Protein AF-A0A969XXW9-F1 (afdb_monomer_lite)

Radius of gyration: 11.87 Å; chains: 1; bounding box: 30×17×29 Å

pLDDT: mean 96.67, std 2.82, range [80.25, 98.44]

Sequence (47 aa):
MKTHTVGIIMNGVTGRMGTNQHLVRSILAIRAAGGVRVSDDEVIVPE

Secondary structure (DSSP, 8-state):
-EEEEE----TTTTSHHIIIIIIIIIIIHHHHTT-EEEETTEEEEE-

Structure (mmCIF, N/CA/C/O backbone):
data_AF-A0A969XXW9-F1
#
_entry.id   AF-A0A969XXW9-F1
#
loop_
_atom_site.group_PDB
_atom_site.id
_atom_site.type_symbol
_atom_site.label_atom_id
_atom_site.label_alt_id
_atom_site.label_comp_id
_atom_site.label_asym_id
_atom_site.label_entity_id
_atom_site.label_seq_id
_atom_site.pdbx_PDB_ins_code
_atom_site.Cartn_x
_atom_site.Cartn_y
_atom_site.Cartn_z
_atom_site.occupancy
_atom_site.B_iso_or_equiv
_atom_site.auth_seq_id
_atom_site.auth_comp_id
_atom_site.auth_asym_id
_atom_site.auth_atom_id
_atom_site.pdbx_PDB_model_num
ATOM 1 N N . MET A 1 1 ? -16.736 -5.004 14.224 1.00 80.25 1 MET A N 1
ATOM 2 C CA . MET A 1 1 ? -15.489 -4.812 13.451 1.00 80.25 1 MET A CA 1
ATOM 3 C C . MET A 1 1 ? -15.774 -4.128 12.116 1.00 80.25 1 MET A C 1
ATOM 5 O O . MET A 1 1 ? -16.343 -4.731 11.213 1.00 80.25 1 MET A O 1
ATOM 9 N N . LYS A 1 2 ? -15.434 -2.847 12.030 1.00 93.94 2 LYS A N 1
ATOM 10 C CA . LYS A 1 2 ? -15.497 -1.981 10.857 1.00 93.94 2 LYS A CA 1
ATOM 11 C C . LYS A 1 2 ? -14.173 -2.084 10.097 1.00 93.94 2 LYS A C 1
ATOM 13 O O . LYS A 1 2 ? -13.107 -1.944 10.694 1.00 93.94 2 LYS A O 1
ATOM 18 N N . THR A 1 3 ? -14.252 -2.301 8.790 1.00 96.19 3 THR A N 1
ATOM 19 C CA . THR A 1 3 ? -13.080 -2.287 7.908 1.00 96.19 3 THR A CA 1
ATOM 20 C C . THR A 1 3 ? -12.987 -0.929 7.230 1.00 96.19 3 THR A C 1
ATOM 22 O O . THR A 1 3 ? -13.929 -0.505 6.562 1.00 96.19 3 THR A O 1
ATOM 25 N N . HIS A 1 4 ? -11.863 -0.240 7.407 1.00 97.12 4 HIS A N 1
ATOM 26 C CA . HIS A 1 4 ? -11.561 1.012 6.726 1.00 97.12 4 HIS A CA 1
ATOM 27 C C . HIS A 1 4 ? -10.507 0.757 5.650 1.00 97.12 4 HIS A C 1
ATOM 29 O O . HIS A 1 4 ? -9.345 0.485 5.952 1.00 97.12 4 HIS A O 1
ATOM 35 N N . THR A 1 5 ? -10.923 0.836 4.391 1.00 97.25 5 THR A N 1
ATOM 36 C CA . THR A 1 5 ? -10.017 0.686 3.254 1.00 97.25 5 THR A CA 1
ATOM 37 C C . THR A 1 5 ? -9.316 2.003 2.949 1.00 97.25 5 THR A C 1
ATOM 39 O O . THR A 1 5 ? -9.971 3.040 2.842 1.00 97.25 5 THR A O 1
ATOM 42 N N . VAL A 1 6 ? -7.995 1.965 2.784 1.00 97.38 6 VAL A N 1
ATOM 43 C CA . VAL A 1 6 ? -7.179 3.135 2.443 1.00 97.38 6 VAL A CA 1
ATOM 44 C C . VAL A 1 6 ? -6.475 2.889 1.117 1.00 97.38 6 VAL A C 1
ATOM 46 O O . VAL A 1 6 ? -5.676 1.963 1.012 1.00 97.38 6 VAL A O 1
ATOM 49 N N . GLY A 1 7 ? -6.752 3.749 0.135 1.00 97.19 7 GLY A N 1
ATOM 50 C CA . GLY A 1 7 ? -6.076 3.734 -1.161 1.00 97.19 7 GLY A CA 1
ATOM 51 C C . GLY A 1 7 ? -4.658 4.295 -1.063 1.00 97.19 7 GLY A C 1
ATOM 52 O O . GLY A 1 7 ? -4.483 5.425 -0.597 1.00 97.19 7 GLY A O 1
ATOM 53 N N . ILE A 1 8 ? -3.648 3.546 -1.514 1.00 96.25 8 ILE A N 1
ATOM 54 C CA . ILE A 1 8 ? -2.240 3.980 -1.458 1.00 96.25 8 ILE A CA 1
ATOM 55 C C . ILE A 1 8 ? -1.612 4.005 -2.853 1.00 9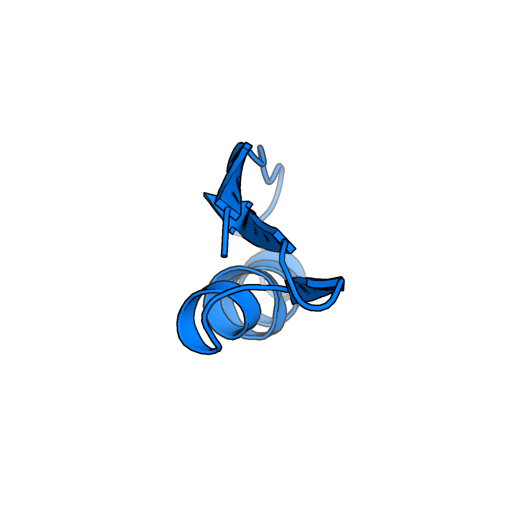6.25 8 ILE A C 1
ATOM 57 O O . ILE A 1 8 ? -1.384 2.977 -3.485 1.00 96.25 8 ILE A O 1
ATOM 61 N N . ILE A 1 9 ? -1.213 5.197 -3.303 1.00 97.19 9 ILE A N 1
ATOM 62 C CA . ILE A 1 9 ? -0.417 5.346 -4.526 1.00 97.19 9 ILE A CA 1
ATOM 63 C C . ILE A 1 9 ? 1.061 5.143 -4.184 1.00 97.19 9 ILE A C 1
ATOM 65 O O . ILE A 1 9 ? 1.680 5.976 -3.523 1.00 97.19 9 ILE A O 1
ATOM 69 N N . MET A 1 10 ? 1.651 4.047 -4.667 1.00 97.12 10 MET A N 1
ATOM 70 C CA . MET A 1 10 ? 3.069 3.744 -4.451 1.00 97.12 10 MET A CA 1
ATOM 71 C C . MET A 1 10 ? 3.939 4.142 -5.646 1.00 97.12 10 MET A C 1
ATOM 73 O O . MET A 1 10 ? 4.203 3.347 -6.550 1.00 97.12 10 MET A O 1
ATOM 77 N N . ASN A 1 11 ? 4.425 5.383 -5.637 1.00 97.44 11 ASN A N 1
ATOM 78 C CA . ASN A 1 11 ? 5.353 5.862 -6.658 1.00 97.44 11 ASN A CA 1
ATOM 79 C C . ASN A 1 11 ? 6.738 5.193 -6.536 1.00 97.44 11 ASN A C 1
ATOM 81 O O . ASN A 1 11 ? 7.263 5.026 -5.437 1.00 97.44 11 ASN A O 1
ATOM 85 N N . GLY A 1 12 ? 7.348 4.823 -7.668 1.00 96.62 12 GLY A N 1
ATOM 86 C CA . GLY A 1 12 ? 8.683 4.205 -7.708 1.00 96.62 12 GLY A CA 1
ATOM 87 C C . GLY A 1 12 ? 8.752 2.764 -7.180 1.00 96.62 12 GLY A C 1
ATOM 88 O O . GLY A 1 12 ? 9.844 2.223 -6.987 1.00 96.62 12 GLY A O 1
ATOM 89 N N . VAL A 1 13 ? 7.607 2.111 -6.957 1.00 97.88 13 VAL A N 1
ATOM 90 C CA . VAL A 1 13 ? 7.554 0.784 -6.326 1.00 97.88 13 VAL A CA 1
ATOM 91 C C . VAL A 1 13 ? 8.147 -0.338 -7.179 1.00 97.88 13 VAL A C 1
ATOM 93 O O . VAL A 1 13 ? 8.466 -1.402 -6.664 1.00 97.88 13 VAL A O 1
ATOM 96 N N . THR A 1 14 ? 8.354 -0.112 -8.472 1.00 97.88 14 THR A N 1
ATOM 97 C CA . THR A 1 14 ? 8.948 -1.092 -9.392 1.00 97.88 14 THR A CA 1
ATOM 98 C C . THR A 1 14 ? 10.466 -1.243 -9.231 1.00 97.88 14 THR A C 1
ATOM 100 O O . THR A 1 14 ? 11.052 -2.176 -9.776 1.00 97.88 14 THR A O 1
ATOM 103 N N . GLY A 1 15 ? 11.131 -0.358 -8.475 1.00 97.94 15 GLY A N 1
ATOM 104 C CA . GLY A 1 15 ? 12.556 -0.491 -8.164 1.00 97.94 15 GLY A CA 1
ATOM 105 C C . GLY A 1 15 ? 12.852 -1.649 -7.200 1.00 97.94 15 GLY A C 1
ATOM 106 O O . GLY A 1 15 ? 11.988 -2.080 -6.439 1.00 97.94 15 GLY A O 1
ATOM 107 N N . ARG A 1 16 ? 14.110 -2.120 -7.150 1.00 98.19 16 ARG A N 1
ATOM 108 C CA . ARG A 1 16 ? 14.520 -3.264 -6.303 1.00 98.19 16 ARG A CA 1
ATOM 109 C C . ARG A 1 16 ? 14.126 -3.095 -4.831 1.00 98.19 16 ARG A C 1
ATOM 111 O O . ARG A 1 16 ? 13.651 -4.048 -4.219 1.00 98.19 16 ARG A O 1
ATOM 11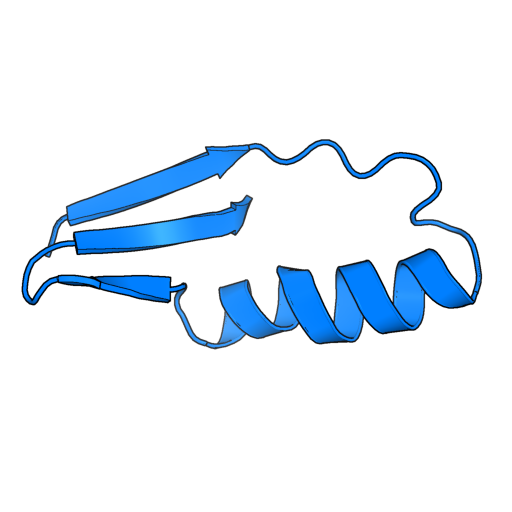8 N N . MET A 1 17 ? 14.344 -1.914 -4.254 1.00 98.12 17 MET A N 1
ATOM 119 C CA . MET A 1 17 ? 13.954 -1.633 -2.867 1.00 98.12 17 MET A CA 1
ATOM 120 C C . MET A 1 17 ? 12.433 -1.457 -2.743 1.00 98.12 17 MET A C 1
ATOM 122 O O . MET A 1 17 ? 11.834 -2.046 -1.848 1.00 98.12 17 MET A O 1
ATOM 126 N N . GLY A 1 18 ? 11.818 -0.727 -3.682 1.00 98.19 18 GLY A N 1
ATOM 127 C CA . GLY A 1 18 ? 10.371 -0.505 -3.785 1.00 98.19 18 GLY A CA 1
ATOM 128 C C . GLY A 1 18 ? 9.566 -1.798 -3.730 1.00 98.19 18 GLY A C 1
ATOM 129 O O . GLY A 1 18 ? 8.736 -1.990 -2.842 1.00 98.19 18 GLY A O 1
ATOM 130 N N . THR A 1 19 ? 9.873 -2.723 -4.636 1.00 98.44 19 THR A N 1
ATOM 131 C CA . THR A 1 19 ? 9.112 -3.962 -4.792 1.00 98.44 19 THR A CA 1
ATOM 132 C C . THR A 1 19 ? 9.317 -4.859 -3.584 1.00 98.44 19 THR A C 1
ATOM 134 O O . THR A 1 19 ? 8.354 -5.342 -2.997 1.00 98.44 19 THR A O 1
ATOM 137 N N . ASN A 1 20 ? 10.569 -5.060 -3.171 1.00 98.31 20 ASN A N 1
ATOM 138 C CA . ASN A 1 20 ? 10.867 -6.030 -2.125 1.00 98.31 20 ASN A CA 1
ATOM 139 C C . ASN A 1 20 ? 10.489 -5.530 -0.729 1.00 98.31 20 ASN A C 1
ATOM 141 O O . ASN A 1 20 ? 9.879 -6.278 0.028 1.00 98.31 20 ASN A O 1
ATOM 145 N N . GLN A 1 21 ? 10.850 -4.293 -0.374 1.00 98.00 21 GLN A N 1
ATOM 146 C CA . GLN A 1 21 ? 10.669 -3.789 0.991 1.00 98.00 21 GLN A CA 1
ATOM 147 C C . GLN A 1 21 ? 9.293 -3.160 1.192 1.00 98.00 21 GLN A C 1
ATOM 149 O O . GLN A 1 21 ? 8.631 -3.463 2.181 1.00 98.00 21 GLN A O 1
ATOM 154 N N . HIS A 1 22 ? 8.848 -2.312 0.265 1.00 97.38 22 HIS A N 1
ATOM 155 C CA . HIS A 1 22 ? 7.636 -1.518 0.465 1.00 97.38 22 HIS A CA 1
ATOM 156 C C . HIS A 1 22 ? 6.377 -2.244 -0.025 1.00 97.38 22 HIS A C 1
ATOM 158 O O . HIS A 1 22 ? 5.399 -2.324 0.711 1.00 97.38 22 HIS A O 1
ATOM 164 N N . LEU A 1 23 ? 6.397 -2.858 -1.212 1.00 98.00 23 LEU A N 1
ATOM 165 C CA . LEU A 1 23 ? 5.243 -3.620 -1.703 1.00 98.00 23 LEU A CA 1
ATOM 166 C C . LEU A 1 23 ? 5.140 -4.999 -1.046 1.00 98.00 23 LEU A C 1
ATOM 168 O O . LEU A 1 23 ? 4.197 -5.249 -0.303 1.00 98.00 23 LEU A O 1
ATOM 172 N N . VAL A 1 24 ? 6.098 -5.892 -1.304 1.00 98.19 24 VAL A N 1
ATOM 173 C CA . VAL A 1 24 ? 5.993 -7.311 -0.926 1.00 98.19 24 VAL A CA 1
ATOM 174 C C . VAL A 1 24 ? 6.073 -7.497 0.585 1.00 98.19 24 VAL A C 1
ATOM 176 O O . VAL A 1 24 ? 5.184 -8.104 1.175 1.00 98.19 24 VAL A O 1
ATOM 179 N N . ARG A 1 25 ? 7.120 -6.967 1.225 1.00 97.88 25 ARG A N 1
ATOM 180 C CA . ARG A 1 25 ? 7.341 -7.155 2.667 1.00 97.88 25 ARG A CA 1
ATOM 181 C C . ARG A 1 25 ? 6.516 -6.232 3.559 1.00 97.88 25 ARG A C 1
ATOM 183 O O . ARG A 1 25 ? 6.458 -6.502 4.752 1.00 97.88 25 ARG A O 1
ATOM 190 N N . SER A 1 26 ? 5.890 -5.186 3.009 1.00 97.38 26 SER A N 1
ATOM 191 C CA . SER A 1 26 ? 5.039 -4.276 3.789 1.00 97.38 26 SER A CA 1
ATOM 192 C C . SER A 1 26 ? 3.582 -4.316 3.329 1.00 97.38 26 SER A C 1
ATOM 194 O O . SER A 1 26 ? 2.803 -5.042 3.934 1.00 97.38 26 SER A O 1
ATOM 196 N N . ILE A 1 27 ? 3.184 -3.600 2.268 1.00 97.81 27 ILE A N 1
ATOM 197 C CA . ILE A 1 27 ? 1.757 -3.437 1.913 1.00 97.81 27 ILE A CA 1
ATOM 198 C C . ILE A 1 27 ? 1.046 -4.777 1.682 1.00 97.81 27 ILE A C 1
ATOM 200 O O . ILE A 1 27 ? -0.012 -5.021 2.261 1.00 97.81 27 ILE A O 1
ATOM 204 N N . LEU A 1 28 ? 1.643 -5.679 0.899 1.00 97.69 28 LEU A N 1
ATOM 205 C CA . LEU A 1 28 ? 1.065 -7.001 0.650 1.00 97.69 28 LEU A CA 1
ATOM 206 C C . LEU A 1 28 ? 1.061 -7.874 1.907 1.00 97.69 28 LEU A C 1
ATOM 208 O O . LEU A 1 28 ? 0.096 -8.599 2.129 1.00 97.69 28 LEU A O 1
ATOM 212 N N . ALA A 1 29 ? 2.097 -7.783 2.744 1.00 98.06 29 ALA A N 1
ATOM 213 C CA . ALA A 1 29 ? 2.159 -8.515 4.007 1.00 98.06 29 ALA A CA 1
ATOM 214 C C . ALA A 1 29 ? 1.074 -8.048 4.993 1.00 98.06 29 ALA A C 1
ATOM 216 O O . ALA A 1 29 ? 0.393 -8.879 5.589 1.00 98.06 29 ALA A O 1
ATOM 217 N N . ILE A 1 30 ? 0.853 -6.734 5.112 1.00 97.69 30 ILE A N 1
ATOM 218 C CA . ILE A 1 30 ? -0.222 -6.150 5.929 1.00 97.69 30 ILE A CA 1
ATOM 219 C C . ILE A 1 30 ? -1.585 -6.615 5.415 1.00 97.69 30 ILE A C 1
ATOM 221 O O . ILE A 1 30 ? -2.429 -7.040 6.202 1.00 97.69 30 ILE A O 1
ATOM 225 N N . ARG A 1 31 ? -1.796 -6.587 4.094 1.00 96.94 31 ARG A N 1
ATOM 226 C CA . ARG A 1 31 ? -3.041 -7.062 3.483 1.00 96.94 31 ARG A CA 1
ATOM 227 C C . ARG A 1 31 ? -3.269 -8.553 3.748 1.00 96.94 31 ARG A C 1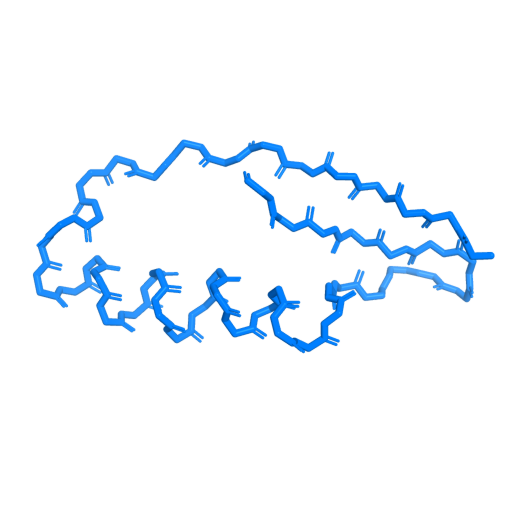
ATOM 229 O O . ARG A 1 31 ? -4.371 -8.935 4.125 1.00 96.94 31 ARG A O 1
ATOM 236 N N . ALA A 1 32 ? -2.231 -9.382 3.620 1.00 97.38 32 ALA A N 1
ATOM 237 C CA . ALA A 1 32 ? -2.295 -10.816 3.909 1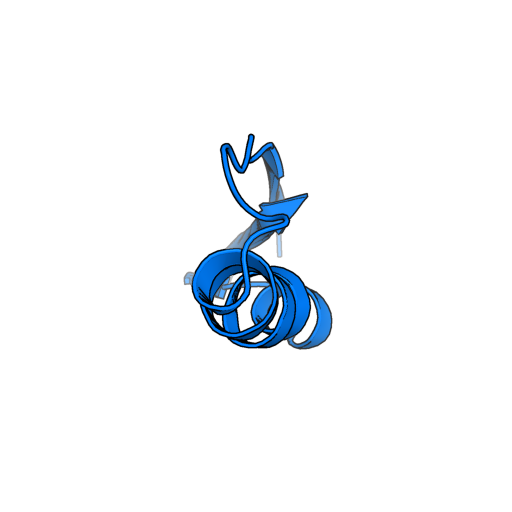.00 97.38 32 ALA A CA 1
ATOM 238 C C . ALA A 1 32 ? -2.561 -11.119 5.395 1.00 97.38 32 ALA A C 1
ATOM 240 O O . ALA A 1 32 ? -3.230 -12.100 5.706 1.00 97.38 32 ALA A O 1
ATOM 241 N N . ALA A 1 33 ? -2.089 -10.261 6.304 1.00 96.56 33 ALA A N 1
ATOM 242 C CA . ALA A 1 33 ? -2.380 -10.339 7.736 1.00 96.56 33 ALA A CA 1
ATOM 243 C C . ALA A 1 33 ? -3.799 -9.859 8.108 1.00 96.56 33 ALA A C 1
ATOM 245 O O . ALA A 1 33 ? -4.178 -9.921 9.276 1.00 96.56 33 ALA A O 1
ATOM 246 N N . GLY A 1 34 ? -4.591 -9.394 7.136 1.00 95.62 34 GLY A N 1
ATOM 247 C CA . GLY A 1 34 ? -5.953 -8.905 7.355 1.00 95.62 34 GLY A CA 1
ATOM 248 C C . GLY A 1 34 ? -6.043 -7.426 7.737 1.00 95.62 34 GLY A C 1
ATOM 249 O O . GLY A 1 34 ? -7.108 -6.985 8.158 1.00 95.62 34 GLY A O 1
ATOM 250 N N . GLY A 1 35 ? -4.964 -6.654 7.572 1.00 96.06 35 GLY A N 1
ATOM 251 C CA . GLY A 1 35 ? -4.904 -5.231 7.901 1.00 96.06 35 GLY A CA 1
ATOM 252 C C . GLY A 1 35 ? -4.303 -4.933 9.275 1.00 96.06 35 GLY A C 1
ATOM 253 O O . GLY A 1 35 ? -3.814 -5.809 9.986 1.00 96.06 35 GLY A O 1
ATOM 254 N N . VAL A 1 36 ? -4.316 -3.656 9.649 1.00 97.06 36 VAL A N 1
ATOM 255 C CA . VAL A 1 36 ? -3.817 -3.163 10.936 1.00 97.06 36 VAL A CA 1
ATOM 256 C C . VAL A 1 36 ? -4.997 -2.924 11.866 1.00 97.06 36 VAL A C 1
ATOM 258 O O . VAL A 1 36 ? -5.842 -2.071 11.592 1.00 97.06 36 VAL A O 1
ATOM 261 N N . ARG A 1 37 ? -5.058 -3.657 12.980 1.00 96.75 37 ARG A N 1
ATOM 262 C CA . ARG A 1 37 ? -6.048 -3.408 14.033 1.00 96.75 37 ARG A CA 1
ATOM 263 C C . ARG A 1 37 ? -5.676 -2.134 14.790 1.00 96.75 37 ARG A C 1
ATOM 265 O O . ARG A 1 37 ? -4.585 -2.058 15.347 1.00 96.75 37 ARG A O 1
ATOM 272 N N . VAL A 1 38 ? -6.579 -1.158 14.809 1.00 96.06 38 VAL A N 1
ATOM 273 C CA . VAL A 1 38 ? -6.383 0.129 15.505 1.00 96.06 38 VAL A CA 1
ATOM 274 C C . VAL A 1 38 ? -7.250 0.258 16.759 1.00 96.06 38 VAL A C 1
ATOM 276 O O . VAL A 1 38 ? -6.941 1.056 17.637 1.00 96.06 38 VAL A O 1
ATOM 279 N N . SER A 1 39 ? -8.297 -0.559 16.872 1.00 96.31 39 SER A N 1
ATOM 280 C CA . SER A 1 39 ? -9.112 -0.735 18.077 1.00 96.31 39 SER A CA 1
ATOM 281 C C . SER A 1 39 ? -9.781 -2.114 18.061 1.00 96.31 39 SER A C 1
ATOM 283 O O . SER A 1 39 ? -9.656 -2.852 17.080 1.00 96.31 39 SER A O 1
ATOM 285 N N . ASP A 1 40 ? -10.512 -2.470 19.119 1.00 95.06 40 ASP A N 1
ATOM 286 C CA . ASP A 1 40 ? -11.279 -3.726 19.167 1.00 95.06 40 ASP A CA 1
ATOM 287 C C . ASP A 1 40 ? -12.329 -3.824 18.048 1.00 95.06 40 ASP A C 1
ATOM 289 O O . ASP A 1 40 ? -12.662 -4.918 17.589 1.00 95.06 40 ASP A O 1
ATOM 293 N N . ASP A 1 41 ? -12.787 -2.675 17.549 1.00 96.25 41 ASP A N 1
ATOM 294 C CA . ASP A 1 41 ? -13.853 -2.580 16.563 1.00 96.25 41 ASP A CA 1
ATOM 295 C C . ASP A 1 41 ? -13.418 -2.046 15.200 1.00 96.25 41 ASP A C 1
ATOM 297 O O . ASP A 1 41 ? -14.266 -1.971 14.313 1.00 96.25 41 ASP A O 1
ATOM 301 N N . GLU A 1 42 ? -12.144 -1.719 14.970 1.00 97.19 42 GLU A N 1
ATOM 302 C CA . GLU A 1 42 ? -11.696 -1.120 13.707 1.00 97.19 42 GLU A CA 1
ATOM 303 C C . GLU A 1 42 ? -10.363 -1.688 13.203 1.00 97.19 42 GLU A C 1
ATOM 305 O O . GLU A 1 42 ? -9.373 -1.817 13.933 1.00 97.19 42 GLU A O 1
ATOM 310 N N . VAL A 1 43 ? -10.345 -2.008 11.908 1.00 97.75 43 VAL A N 1
ATOM 311 C CA . VAL A 1 43 ? -9.172 -2.495 11.179 1.00 97.75 43 VAL A CA 1
ATOM 312 C C . VAL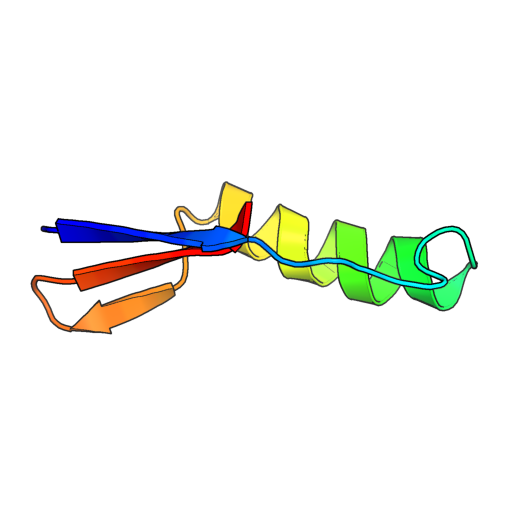 A 1 43 ? -8.992 -1.673 9.908 1.00 97.75 43 VAL A C 1
ATOM 314 O O . VAL A 1 43 ? -9.947 -1.455 9.160 1.00 97.75 43 VAL A O 1
ATOM 317 N N . ILE A 1 44 ? -7.761 -1.240 9.650 1.00 97.81 44 ILE A N 1
ATOM 318 C CA . ILE A 1 44 ? -7.378 -0.524 8.433 1.00 97.81 44 ILE A CA 1
ATOM 319 C C . ILE A 1 44 ? -6.768 -1.509 7.438 1.00 97.81 44 ILE A C 1
ATOM 321 O O . ILE A 1 44 ? -5.806 -2.205 7.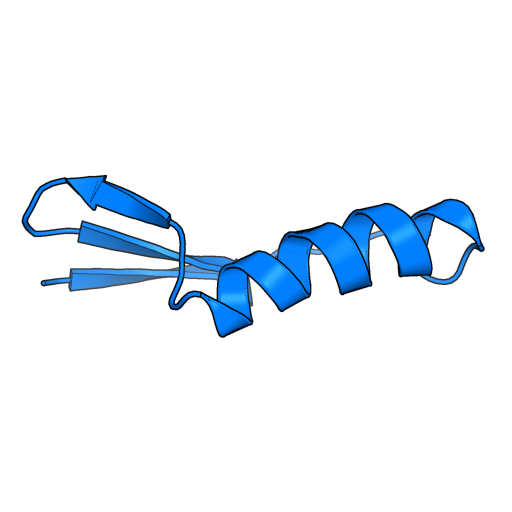764 1.00 97.81 44 ILE A O 1
ATOM 325 N N . VAL A 1 45 ? -7.287 -1.542 6.213 1.00 97.56 45 VAL A N 1
ATOM 326 C CA . VAL A 1 45 ? -6.779 -2.398 5.133 1.00 97.56 45 VAL A CA 1
ATOM 327 C C . VAL A 1 45 ? -6.242 -1.517 4.001 1.00 97.56 45 VAL A C 1
ATOM 329 O O . VAL A 1 45 ? -6.996 -0.699 3.473 1.00 97.56 45 VAL A O 1
ATOM 332 N N . PRO A 1 46 ? -4.959 -1.647 3.621 1.00 97.00 46 PRO A N 1
ATOM 333 C CA . PRO A 1 46 ? -4.423 -0.939 2.465 1.00 97.00 46 PRO A CA 1
ATOM 334 C C . PRO A 1 46 ? -4.859 -1.625 1.161 1.00 97.00 46 PRO A C 1
ATOM 336 O O . PRO A 1 46 ? -4.692 -2.843 1.025 1.00 97.00 46 PRO A O 1
ATOM 339 N N . GLU A 1 47 ? -5.371 -0.843 0.205 1.00 89.38 47 GLU A N 1
ATOM 340 C CA . GLU A 1 47 ? -5.707 -1.280 -1.163 1.00 89.38 47 GLU A CA 1
ATOM 341 C C . GLU A 1 47 ? -5.129 -0.375 -2.258 1.00 89.38 47 GLU A C 1
ATOM 343 O O . GLU A 1 47 ? -4.818 0.811 -1.988 1.00 89.38 47 GLU A O 1
#

Foldseek 3Di:
DDEAEDEDDQPPLPDPCNVVPPPPVHLVVCQVVVADDPDPPYGYHYD